Protein AF-A0A063BNA8-F1 (afdb_monomer_lite)

Foldseek 3Di:
DDQQPPADPDDDPSSVLSVLVVVVCVVPVPQFSAAPDDADDDDDPVLLVVLLVVLLLLLLVLVLLLVLLVLLCVAVCVPPVVSVVVSVVSNVVSNVSNVVSQVVSCVSPVDGSVVVSVVSSVVVCVVCPCQCRPYPVSVVVVVCC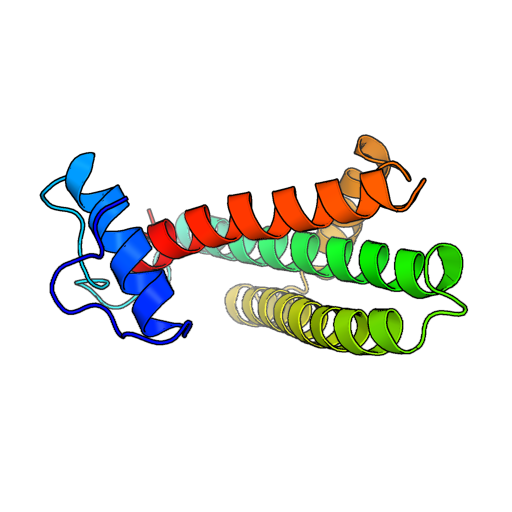VCVVVVSVVSSCRHPNHSD

pLDDT: mean 89.39, std 9.37, range [55.0, 98.44]

Structure (mmCIF, N/CA/C/O backbone):
data_AF-A0A063BNA8-F1
#
_entry.id   AF-A0A063BNA8-F1
#
loop_
_atom_site.group_PDB
_atom_site.id
_atom_site.type_symbol
_atom_site.label_atom_id
_atom_site.label_alt_id
_atom_site.label_comp_id
_atom_site.label_asym_id
_atom_site.label_entity_id
_atom_site.label_seq_id
_atom_site.pdbx_PDB_ins_code
_atom_site.Cartn_x
_atom_site.Cartn_y
_atom_site.Cartn_z
_atom_site.occupancy
_atom_site.B_iso_or_equiv
_atom_site.auth_seq_id
_atom_site.auth_comp_id
_atom_site.auth_asym_id
_atom_site.auth_atom_id
_atom_site.pdbx_PDB_model_num
ATOM 1 N N . MET A 1 1 ? 5.866 28.438 -9.975 1.00 55.00 1 MET A N 1
ATOM 2 C CA . MET A 1 1 ? 5.386 28.446 -8.576 1.00 55.00 1 MET A CA 1
ATOM 3 C C . MET A 1 1 ? 6.389 29.210 -7.730 1.00 55.00 1 MET A C 1
ATOM 5 O O . MET A 1 1 ? 7.574 28.920 -7.823 1.00 55.00 1 MET A O 1
ATOM 9 N N . THR A 1 2 ? 5.946 30.204 -6.966 1.00 64.44 2 THR A N 1
ATOM 10 C CA . THR A 1 2 ? 6.764 30.876 -5.946 1.00 64.44 2 THR A CA 1
ATOM 11 C C . THR A 1 2 ? 6.954 29.941 -4.750 1.00 64.44 2 THR A C 1
ATOM 13 O O . THR A 1 2 ? 6.018 29.248 -4.358 1.00 64.44 2 THR A O 1
ATOM 16 N N . ARG A 1 3 ? 8.175 29.874 -4.206 1.00 63.81 3 ARG A N 1
ATOM 17 C CA . ARG A 1 3 ? 8.523 29.019 -3.057 1.00 63.81 3 ARG A CA 1
ATOM 18 C C . ARG A 1 3 ? 7.678 29.410 -1.830 1.00 63.81 3 ARG A C 1
ATOM 20 O O . ARG A 1 3 ? 7.597 30.610 -1.559 1.00 63.81 3 ARG A O 1
ATOM 27 N N . PRO A 1 4 ? 7.097 28.452 -1.079 1.00 68.94 4 PRO A N 1
ATOM 28 C CA . PRO A 1 4 ? 6.365 28.769 0.144 1.00 68.94 4 PRO A CA 1
ATOM 29 C C . PRO A 1 4 ? 7.263 29.490 1.155 1.00 68.94 4 PRO A C 1
ATOM 31 O O . PRO A 1 4 ? 8.449 29.169 1.291 1.00 68.94 4 PRO A O 1
ATOM 34 N N . ILE A 1 5 ? 6.703 30.468 1.867 1.00 67.06 5 ILE A N 1
ATOM 35 C CA . ILE A 1 5 ? 7.419 31.232 2.896 1.00 67.06 5 ILE A CA 1
ATOM 36 C C . ILE A 1 5 ? 7.901 30.256 3.985 1.00 67.06 5 ILE A C 1
ATOM 38 O O . ILE A 1 5 ? 7.095 29.543 4.572 1.00 67.06 5 ILE A O 1
ATOM 42 N N . GLY A 1 6 ? 9.216 30.207 4.232 1.00 65.38 6 GLY A N 1
ATOM 43 C CA . GLY A 1 6 ? 9.834 29.340 5.250 1.00 65.38 6 GLY A CA 1
ATOM 44 C C . GLY A 1 6 ? 10.233 27.927 4.795 1.00 65.38 6 GLY A C 1
ATOM 45 O O . GLY A 1 6 ? 10.919 27.236 5.543 1.00 65.38 6 GLY A O 1
ATOM 46 N N . ALA A 1 7 ? 9.887 27.496 3.575 1.00 62.03 7 ALA A N 1
ATOM 47 C CA . ALA A 1 7 ? 10.248 26.160 3.083 1.00 62.03 7 ALA A CA 1
ATOM 48 C C . ALA A 1 7 ? 11.775 26.022 2.893 1.00 62.03 7 ALA A C 1
ATOM 50 O O . ALA A 1 7 ? 12.381 27.000 2.465 1.00 62.03 7 ALA A O 1
ATOM 51 N N . PRO A 1 8 ? 12.426 24.866 3.128 1.00 67.06 8 PRO A N 1
ATOM 52 C CA . PRO A 1 8 ? 13.867 24.655 2.901 1.00 67.06 8 PRO A CA 1
ATOM 53 C C . PRO A 1 8 ? 14.341 24.944 1.461 1.00 67.06 8 PRO A C 1
ATOM 55 O O . PRO A 1 8 ? 13.545 24.969 0.528 1.00 67.06 8 PRO A O 1
ATOM 58 N N . GLN A 1 9 ? 15.646 25.195 1.261 1.00 70.25 9 GLN A N 1
ATOM 59 C CA . GLN A 1 9 ? 16.239 25.392 -0.084 1.00 70.25 9 GLN A CA 1
ATOM 60 C C . GLN A 1 9 ? 16.527 24.074 -0.820 1.00 70.25 9 GLN A C 1
ATOM 62 O O . GLN A 1 9 ? 16.700 24.084 -2.034 1.00 70.25 9 GLN A O 1
ATOM 67 N N . LYS A 1 10 ? 16.624 22.960 -0.089 1.00 83.12 10 LYS A N 1
ATOM 68 C CA . LYS A 1 10 ? 16.936 21.630 -0.624 1.00 83.12 10 LYS A CA 1
ATOM 69 C C . LYS A 1 10 ? 15.685 20.758 -0.598 1.00 83.12 10 LYS A C 1
ATOM 71 O O . LYS A 1 10 ? 14.885 20.886 0.327 1.00 83.12 10 LYS A O 1
ATOM 76 N N . TRP A 1 11 ? 15.560 19.861 -1.575 1.00 77.81 11 TRP A N 1
ATOM 77 C CA . TRP A 1 11 ? 14.483 18.874 -1.599 1.00 77.81 11 TRP A CA 1
ATOM 78 C C . TRP A 1 11 ? 14.622 17.922 -0.406 1.00 77.81 11 TRP A C 1
ATOM 80 O O . TRP A 1 11 ? 15.633 17.233 -0.268 1.00 77.81 11 TRP A O 1
ATOM 90 N N . ASN A 1 12 ? 13.637 17.943 0.488 1.00 82.12 12 ASN A N 1
ATOM 91 C CA . ASN A 1 12 ? 13.534 17.079 1.659 1.00 82.12 12 ASN A CA 1
ATOM 92 C C . ASN A 1 12 ? 12.059 16.976 2.100 1.00 82.12 12 ASN A C 1
ATOM 94 O O . ASN A 1 12 ? 11.210 17.726 1.616 1.00 82.12 12 ASN A O 1
ATOM 98 N N . ALA A 1 13 ? 11.762 16.097 3.060 1.00 80.31 13 ALA A N 1
ATOM 99 C CA . ALA A 1 13 ? 10.394 15.880 3.544 1.00 80.31 13 ALA A CA 1
ATOM 100 C C . ALA A 1 13 ? 9.712 17.161 4.074 1.00 80.31 13 ALA A C 1
ATOM 102 O O . ALA A 1 13 ? 8.516 17.356 3.886 1.00 80.31 13 ALA A O 1
ATOM 103 N N . GLN A 1 14 ? 10.471 18.072 4.695 1.00 83.56 14 GLN A N 1
ATOM 104 C CA . GLN A 1 14 ? 9.941 19.353 5.187 1.00 83.56 14 GLN A CA 1
ATOM 105 C C . GLN A 1 14 ? 9.529 20.286 4.040 1.00 83.56 14 GLN A C 1
ATOM 107 O O . GLN A 1 14 ? 8.547 21.021 4.147 1.00 83.56 14 GLN A O 1
ATOM 112 N N . PHE A 1 15 ? 10.286 20.279 2.942 1.00 84.19 15 PHE A N 1
ATOM 113 C CA . PHE A 1 15 ? 9.965 21.035 1.739 1.00 84.19 15 PHE A CA 1
ATOM 114 C C . PHE A 1 15 ? 8.700 20.494 1.067 1.00 84.19 15 PHE A C 1
ATOM 116 O O . PHE A 1 15 ? 7.819 21.283 0.727 1.00 84.19 15 PHE A O 1
ATOM 123 N N . GLU A 1 16 ? 8.573 19.171 0.948 1.00 84.19 16 GLU A N 1
ATOM 124 C CA . GLU A 1 16 ? 7.365 18.513 0.434 1.00 84.19 16 GLU A CA 1
ATOM 125 C C . GLU A 1 16 ? 6.132 18.836 1.290 1.00 84.19 16 GLU A C 1
ATOM 127 O O . GLU A 1 16 ? 5.100 19.241 0.754 1.00 84.19 16 GLU A O 1
ATOM 132 N N . GLU A 1 17 ? 6.252 18.760 2.620 1.00 84.81 17 GLU A N 1
ATOM 133 C CA . GLU A 1 17 ? 5.171 19.135 3.537 1.00 84.81 17 GLU A CA 1
ATOM 134 C C . GLU A 1 17 ? 4.775 20.610 3.385 1.00 84.81 17 GLU A C 1
ATOM 136 O O . GLU A 1 17 ? 3.589 20.940 3.328 1.00 84.81 17 GLU A O 1
ATOM 141 N N . SER A 1 18 ? 5.760 21.505 3.270 1.00 86.50 18 SER A N 1
ATOM 142 C CA . SER A 1 18 ? 5.516 22.941 3.089 1.00 86.50 18 SER A CA 1
ATOM 143 C C . SER A 1 18 ? 4.783 23.234 1.778 1.00 86.50 18 SER A C 1
ATOM 145 O O . SER A 1 18 ? 3.869 24.059 1.756 1.00 86.50 18 SER A O 1
ATOM 147 N N . LEU A 1 19 ? 5.158 22.555 0.687 1.00 87.19 19 LEU A N 1
ATOM 148 C CA . LEU A 1 19 ? 4.468 22.656 -0.600 1.00 87.19 19 LEU A CA 1
ATOM 149 C C . LEU A 1 19 ? 3.031 22.141 -0.509 1.00 87.19 19 LEU A C 1
ATOM 151 O O . LEU A 1 19 ? 2.112 22.806 -0.987 1.00 87.19 19 LEU A O 1
ATOM 155 N N . PHE A 1 20 ? 2.829 20.986 0.127 1.00 86.81 20 PHE A N 1
ATOM 156 C CA . PHE A 1 20 ? 1.498 20.424 0.325 1.00 86.81 20 PHE A CA 1
ATOM 157 C C . PHE A 1 20 ? 0.598 21.380 1.118 1.00 86.81 20 PHE A C 1
ATOM 159 O O . PHE A 1 20 ? -0.517 21.672 0.686 1.00 86.81 20 PHE A O 1
ATOM 166 N N . LEU A 1 21 ? 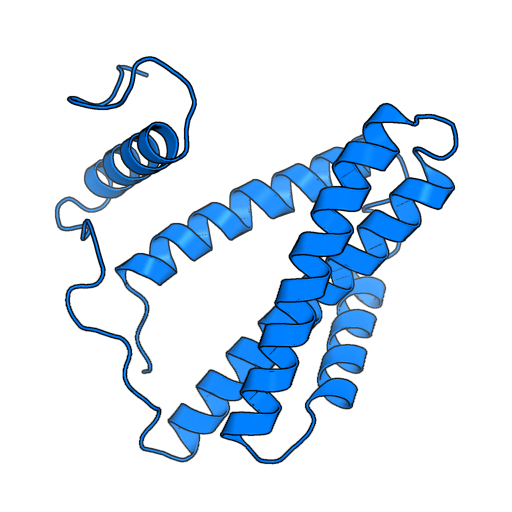1.079 21.905 2.251 1.00 87.69 21 LEU A N 1
ATOM 167 C CA . LEU A 1 21 ? 0.310 22.818 3.100 1.00 87.69 21 LEU A CA 1
ATOM 168 C C . LEU A 1 21 ? -0.031 24.130 2.389 1.00 87.69 21 LEU A C 1
ATOM 170 O O . LEU A 1 21 ? -1.146 24.624 2.549 1.00 87.69 21 LEU A O 1
ATOM 174 N N . ASP A 1 22 ? 0.890 24.682 1.598 1.00 89.56 22 ASP A N 1
ATOM 175 C CA . ASP A 1 22 ? 0.633 25.878 0.789 1.00 89.56 22 ASP A CA 1
ATOM 176 C C . ASP A 1 22 ? -0.491 25.629 -0.228 1.00 89.56 22 ASP A C 1
ATOM 178 O O . ASP A 1 22 ? -1.466 26.379 -0.276 1.00 89.56 22 ASP A O 1
ATOM 182 N N . VAL A 1 23 ? -0.422 24.527 -0.981 1.00 89.00 23 VAL A N 1
ATOM 183 C CA . VAL A 1 23 ? -1.481 24.146 -1.930 1.00 89.00 23 VAL A CA 1
ATOM 184 C C . VAL A 1 23 ? -2.811 23.915 -1.206 1.00 89.00 23 VAL A C 1
ATOM 186 O O . VAL A 1 23 ? -3.831 24.472 -1.611 1.00 89.00 23 VAL A O 1
ATOM 189 N N . ALA A 1 24 ? -2.814 23.152 -0.111 1.00 88.00 24 ALA A N 1
ATOM 190 C CA . ALA A 1 24 ? -4.021 22.857 0.655 1.00 88.00 24 ALA A CA 1
ATOM 191 C C . ALA A 1 24 ? -4.684 24.135 1.193 1.00 88.00 24 ALA A C 1
ATOM 193 O O . ALA A 1 24 ? -5.895 24.303 1.045 1.00 88.00 24 ALA A O 1
ATOM 194 N N . ARG A 1 25 ? -3.900 25.073 1.743 1.00 90.06 25 ARG A N 1
ATOM 195 C CA . ARG A 1 25 ? -4.403 26.330 2.324 1.00 90.06 25 ARG A CA 1
ATOM 196 C C . ARG A 1 25 ? -4.946 27.314 1.288 1.00 90.06 25 ARG A C 1
ATOM 198 O O . ARG A 1 25 ? -5.825 28.103 1.621 1.00 90.06 25 ARG A O 1
ATOM 205 N N . ARG A 1 26 ? -4.512 27.236 0.025 1.00 91.94 26 ARG A N 1
ATOM 206 C CA . ARG A 1 26 ? -5.128 28.009 -1.073 1.00 91.94 26 ARG A CA 1
ATOM 207 C C . ARG A 1 26 ? -6.566 27.579 -1.361 1.00 91.94 26 ARG A C 1
ATOM 209 O O . ARG A 1 26 ? -7.379 28.415 -1.738 1.00 91.94 26 ARG A O 1
ATOM 216 N N . HIS A 1 27 ? -6.875 26.294 -1.191 1.00 89.50 27 HIS A N 1
ATOM 217 C CA . HIS A 1 27 ? -8.218 25.751 -1.417 1.00 89.50 27 HIS A CA 1
ATOM 218 C C . HIS A 1 27 ? -9.060 25.692 -0.138 1.00 89.50 27 HIS A C 1
ATOM 220 O O . HIS A 1 27 ? -10.284 25.783 -0.199 1.00 89.50 27 HIS A O 1
ATOM 226 N N . ARG A 1 28 ? -8.410 25.553 1.019 1.00 88.31 28 ARG A N 1
ATOM 227 C CA . ARG A 1 28 ? -9.035 25.491 2.336 1.00 88.31 28 ARG A CA 1
ATOM 228 C C . ARG A 1 28 ? -8.177 26.256 3.358 1.00 88.31 28 ARG A C 1
ATOM 230 O O . ARG A 1 28 ? -7.277 25.661 3.951 1.00 88.31 28 ARG A O 1
ATOM 237 N N . PRO A 1 29 ? -8.433 27.557 3.586 1.00 90.94 29 PRO A N 1
ATOM 238 C CA . PRO A 1 29 ? -7.577 28.400 4.429 1.00 90.94 29 PRO A CA 1
ATOM 239 C C . PRO A 1 29 ? -7.386 27.904 5.871 1.00 90.94 29 PRO A C 1
ATOM 241 O O . PRO A 1 29 ? -6.337 28.144 6.463 1.00 90.94 29 PRO A O 1
ATOM 244 N N . ASP A 1 30 ? -8.362 27.178 6.424 1.00 88.75 30 ASP A N 1
ATOM 245 C CA . ASP A 1 30 ? -8.338 26.592 7.771 1.00 88.75 30 ASP A CA 1
ATOM 246 C C . ASP A 1 30 ? -7.667 25.206 7.833 1.00 88.75 30 ASP A C 1
ATOM 248 O O . ASP A 1 30 ? -7.788 24.507 8.841 1.00 88.75 30 ASP A O 1
ATOM 252 N N . PHE A 1 31 ? -6.985 24.766 6.768 1.00 88.56 31 PHE A N 1
ATOM 253 C CA . PHE A 1 31 ? -6.406 23.427 6.722 1.00 88.56 31 PHE A CA 1
ATOM 254 C C . PHE A 1 31 ? -5.352 23.223 7.834 1.00 88.56 31 PHE A C 1
ATOM 256 O O . PHE A 1 31 ? -4.380 23.991 7.919 1.00 88.56 31 PHE A O 1
ATOM 263 N N . PRO A 1 32 ? -5.522 22.194 8.691 1.00 86.12 32 PRO A N 1
ATOM 264 C CA . PRO A 1 32 ? -4.700 22.029 9.879 1.00 86.12 32 PRO A CA 1
ATOM 265 C C . PRO A 1 32 ? -3.271 21.625 9.522 1.00 86.12 32 PRO A C 1
ATOM 267 O O . PRO A 1 32 ? -3.030 20.813 8.633 1.00 86.12 32 PRO A O 1
ATOM 270 N N . GLU A 1 33 ? -2.307 22.160 10.266 1.00 83.38 33 GLU A N 1
ATOM 271 C CA . GLU A 1 33 ? -0.896 21.793 10.114 1.00 83.38 33 GLU A CA 1
ATOM 272 C C . GLU A 1 33 ? -0.602 20.388 10.641 1.00 83.38 33 GLU A C 1
ATOM 274 O O . GLU A 1 33 ? 0.237 19.676 10.104 1.00 83.38 33 GLU A O 1
ATOM 279 N N . LYS A 1 34 ? -1.329 19.967 11.674 1.00 81.69 34 LYS A N 1
ATOM 280 C CA . LYS A 1 34 ? -1.230 18.655 12.312 1.00 81.69 34 LYS A CA 1
ATOM 281 C C . LYS A 1 34 ? -2.593 18.247 12.854 1.00 81.69 34 LYS A C 1
ATOM 283 O O . LYS A 1 34 ? -3.448 19.106 13.072 1.00 81.69 34 LYS A O 1
ATOM 288 N N . LEU A 1 35 ? -2.774 16.954 13.117 1.00 78.81 35 LEU A N 1
ATOM 289 C CA . LEU A 1 35 ? -3.915 16.465 13.891 1.00 78.81 35 LEU A CA 1
ATOM 290 C C . LEU A 1 35 ? -4.000 17.228 15.221 1.00 78.81 35 LEU A C 1
ATOM 292 O O . LEU A 1 35 ? -3.034 17.293 15.981 1.00 78.81 35 LEU A O 1
ATOM 296 N N . THR A 1 36 ? -5.157 17.832 15.480 1.00 73.62 36 THR A N 1
ATOM 297 C CA . THR A 1 36 ? -5.414 18.606 16.704 1.00 73.62 36 THR A CA 1
ATOM 298 C C . THR A 1 36 ? -5.787 17.723 17.890 1.00 73.62 36 THR A C 1
ATOM 300 O O . THR A 1 36 ? -5.625 18.138 19.034 1.00 73.62 36 THR A O 1
ATOM 303 N N . VAL A 1 37 ? -6.260 16.504 17.626 1.00 78.31 37 VAL A N 1
ATOM 304 C CA . VAL A 1 37 ? -6.629 15.500 18.626 1.00 78.31 37 VAL A CA 1
ATOM 305 C C . VAL A 1 37 ? -5.934 14.198 18.252 1.00 78.31 37 VAL A C 1
ATOM 307 O O . VAL A 1 37 ? -5.935 13.817 17.081 1.00 78.31 37 VAL A O 1
ATOM 310 N N . ALA A 1 38 ? -5.322 13.534 19.234 1.00 78.38 38 ALA A N 1
ATOM 311 C CA . ALA A 1 38 ? -4.697 12.236 19.016 1.00 78.38 38 ALA A CA 1
ATOM 312 C C . ALA A 1 38 ? -5.741 11.205 18.538 1.00 78.38 38 ALA A C 1
ATOM 314 O O . ALA A 1 38 ? -6.893 11.262 18.986 1.00 78.38 38 ALA A O 1
ATOM 315 N N . PRO A 1 39 ? -5.365 10.259 17.656 1.00 80.75 39 PRO A N 1
ATOM 316 C CA . PRO A 1 39 ? -6.220 9.123 17.340 1.00 80.75 39 PRO A CA 1
ATOM 317 C C . PRO A 1 39 ? -6.656 8.404 18.623 1.00 80.75 39 PRO A C 1
ATOM 319 O O . PRO A 1 39 ? -5.872 8.256 19.560 1.00 80.75 39 PRO A O 1
ATOM 322 N N . ARG A 1 40 ? -7.920 7.984 18.667 1.00 88.31 40 ARG A N 1
ATOM 323 C CA . ARG A 1 40 ? -8.495 7.188 19.760 1.00 88.31 40 ARG A CA 1
ATOM 324 C C . ARG A 1 40 ? -8.741 5.763 19.284 1.00 88.31 40 ARG A C 1
ATOM 326 O O . ARG A 1 40 ? -8.848 5.542 18.084 1.00 88.31 40 ARG A O 1
ATOM 333 N N . GLU A 1 41 ? -8.937 4.846 20.219 1.00 89.62 41 GLU A N 1
ATOM 334 C CA . GLU A 1 41 ? -9.433 3.506 19.899 1.00 89.62 41 GLU A CA 1
ATOM 335 C C . GLU A 1 41 ? -10.924 3.534 19.477 1.00 89.62 41 GLU A C 1
ATOM 337 O O . GLU A 1 41 ? -11.671 4.451 19.882 1.00 89.62 41 GLU A O 1
ATOM 342 N N . PRO A 1 42 ? -11.374 2.566 18.650 1.00 92.62 42 PRO A N 1
ATOM 343 C CA . PRO A 1 42 ? -12.787 2.377 18.331 1.00 92.62 42 PRO A CA 1
ATOM 344 C C . PRO A 1 42 ? -13.581 1.993 19.590 1.00 92.62 42 PRO A C 1
ATOM 346 O O . PRO A 1 42 ? -13.084 1.302 20.478 1.00 92.62 42 PRO A O 1
ATOM 349 N N . ARG A 1 43 ? -14.822 2.474 19.692 1.00 94.06 43 ARG A N 1
ATOM 350 C CA . ARG A 1 43 ? -15.690 2.336 20.876 1.00 94.06 43 ARG A CA 1
ATOM 351 C C . ARG A 1 43 ? -16.926 1.480 20.631 1.00 94.06 43 ARG A C 1
ATOM 353 O O . ARG A 1 43 ? -17.528 1.007 21.591 1.00 94.06 43 ARG A O 1
ATOM 360 N N . SER A 1 44 ? -17.323 1.311 19.375 1.00 94.62 44 SER A N 1
ATOM 361 C CA . SER A 1 44 ? -18.449 0.470 18.975 1.00 94.62 44 SER A CA 1
ATOM 362 C C . SER A 1 44 ? -17.974 -0.660 18.063 1.00 94.62 44 SER A C 1
ATOM 364 O O . SER A 1 44 ? -16.887 -0.600 17.489 1.00 94.62 44 SER A O 1
ATOM 366 N N . ALA A 1 45 ? -18.809 -1.689 17.908 1.00 95.12 45 ALA A N 1
ATOM 367 C CA . ALA A 1 45 ? -18.548 -2.764 16.955 1.00 95.12 45 ALA A CA 1
ATOM 368 C C . ALA A 1 45 ? -18.488 -2.249 15.504 1.00 95.12 45 ALA A C 1
ATOM 370 O O . ALA A 1 45 ? -17.702 -2.753 14.710 1.00 95.12 45 ALA A O 1
ATOM 371 N N . GLU A 1 46 ? -19.280 -1.226 15.174 1.00 95.12 46 GLU A N 1
ATOM 372 C CA . GLU A 1 46 ? -19.274 -0.579 13.859 1.00 95.12 46 GLU A CA 1
ATOM 373 C C . GLU A 1 46 ? -17.960 0.170 13.606 1.00 95.12 46 GLU A C 1
ATOM 375 O O . GLU A 1 46 ? -17.326 -0.034 12.574 1.00 95.12 46 GLU A O 1
ATOM 380 N N . GLU A 1 47 ? -17.498 0.964 14.576 1.00 95.25 47 GLU A N 1
ATOM 381 C CA . GLU A 1 47 ? -16.213 1.660 14.478 1.00 95.25 47 GLU A CA 1
ATOM 382 C C . GLU A 1 47 ? -15.050 0.667 14.381 1.00 95.25 47 GLU A C 1
ATOM 384 O O . GLU A 1 47 ? -14.128 0.863 13.591 1.00 95.25 47 GLU A O 1
ATOM 389 N N . LEU A 1 48 ? -15.095 -0.417 15.162 1.00 95.75 48 LEU A N 1
ATOM 390 C CA . LEU A 1 48 ? -14.088 -1.474 15.108 1.00 95.75 48 LEU A CA 1
ATOM 391 C C . LEU A 1 48 ? -14.061 -2.131 13.725 1.00 95.75 48 LEU A C 1
ATOM 393 O O . LEU A 1 48 ? -12.984 -2.300 13.158 1.00 95.75 48 LEU A O 1
ATOM 397 N N . ALA A 1 49 ? -15.230 -2.455 13.168 1.00 94.88 49 ALA A N 1
ATOM 398 C CA . ALA A 1 49 ? -15.345 -3.029 11.833 1.00 94.88 49 ALA A CA 1
ATOM 399 C C . ALA A 1 49 ? -14.821 -2.071 10.752 1.00 94.88 49 ALA A C 1
ATOM 401 O O . ALA A 1 49 ? -14.101 -2.507 9.858 1.00 94.88 49 ALA A O 1
ATOM 402 N N . ALA A 1 50 ? -15.113 -0.772 10.855 1.00 93.75 50 ALA A N 1
ATOM 403 C CA . ALA A 1 50 ? -14.621 0.234 9.916 1.00 93.75 50 ALA A CA 1
ATOM 404 C C . ALA A 1 50 ? -13.093 0.403 9.982 1.00 93.75 50 ALA A C 1
ATOM 406 O O . ALA A 1 50 ? -12.431 0.508 8.949 1.00 93.75 50 ALA A O 1
ATOM 407 N N . VAL A 1 51 ? -12.514 0.400 11.188 1.00 93.88 51 VAL A N 1
ATOM 408 C CA . VAL A 1 51 ? -11.055 0.456 11.373 1.00 93.88 51 VAL A CA 1
ATOM 409 C C . VAL A 1 51 ? -10.394 -0.823 10.857 1.00 93.88 51 VAL A C 1
ATOM 411 O O . VAL A 1 51 ? -9.382 -0.744 10.161 1.00 93.88 51 VAL A O 1
ATOM 414 N N . ALA A 1 52 ? -10.969 -1.991 11.149 1.00 95.62 52 ALA A N 1
ATOM 415 C CA . ALA A 1 52 ? -10.473 -3.267 10.645 1.00 95.62 52 ALA A CA 1
ATOM 416 C C . ALA A 1 52 ? -10.504 -3.308 9.108 1.00 95.62 52 ALA A C 1
ATOM 418 O O . ALA A 1 52 ? -9.482 -3.583 8.490 1.00 95.62 52 ALA A O 1
ATOM 419 N N . ASP A 1 53 ? -11.625 -2.933 8.487 1.00 95.31 53 ASP A N 1
ATOM 420 C CA . ASP A 1 53 ? -11.771 -2.846 7.029 1.00 95.31 53 ASP A CA 1
ATOM 421 C C . ASP A 1 53 ? -10.754 -1.881 6.398 1.00 95.31 53 ASP A C 1
ATOM 423 O O . ASP A 1 53 ? -10.150 -2.198 5.370 1.00 95.31 53 ASP A O 1
ATOM 427 N N . TYR A 1 54 ? -10.497 -0.732 7.032 1.00 93.00 54 TYR A N 1
ATOM 428 C CA . TYR A 1 54 ? -9.457 0.197 6.590 1.00 93.00 54 TYR A CA 1
ATOM 429 C C . TYR A 1 54 ? -8.073 -0.468 6.552 1.00 93.00 54 TYR A C 1
ATOM 431 O O . TYR A 1 54 ? -7.390 -0.395 5.528 1.00 93.00 54 TYR A O 1
ATOM 439 N N . TYR A 1 55 ? -7.664 -1.135 7.636 1.00 95.31 55 TYR A N 1
ATOM 440 C CA . TYR A 1 55 ? -6.357 -1.795 7.702 1.00 95.31 55 TYR A CA 1
ATOM 441 C C . TYR A 1 55 ? -6.269 -3.023 6.790 1.00 95.31 55 TYR A C 1
ATOM 443 O O . TYR A 1 55 ? -5.223 -3.244 6.185 1.00 95.31 55 TYR A O 1
ATOM 451 N N . THR A 1 56 ? -7.358 -3.776 6.611 1.00 97.69 56 THR A N 1
ATOM 452 C CA . THR A 1 56 ? -7.432 -4.871 5.633 1.00 97.69 56 THR A CA 1
ATOM 453 C C . THR A 1 56 ? -7.231 -4.351 4.211 1.00 97.69 56 THR A C 1
ATOM 455 O O . THR A 1 56 ? -6.437 -4.910 3.454 1.00 97.69 56 THR A O 1
ATOM 458 N N . LYS A 1 57 ? -7.892 -3.244 3.847 1.00 94.50 57 LYS A N 1
ATOM 459 C CA . LYS A 1 57 ? -7.725 -2.607 2.533 1.00 94.50 57 LYS A CA 1
ATOM 460 C C . LYS A 1 57 ? -6.311 -2.078 2.336 1.00 94.50 57 LYS A C 1
ATOM 462 O O . LYS A 1 57 ? -5.745 -2.310 1.272 1.00 94.50 57 LYS A O 1
ATOM 467 N N . MET A 1 58 ? -5.736 -1.429 3.348 1.00 92.94 58 MET A N 1
ATOM 468 C CA . MET A 1 58 ? -4.340 -0.982 3.333 1.00 92.94 58 MET A CA 1
ATOM 469 C C . MET A 1 58 ? -3.394 -2.166 3.088 1.00 92.94 58 MET A C 1
ATOM 471 O O . MET A 1 58 ? -2.644 -2.151 2.118 1.00 92.94 58 MET A O 1
ATOM 475 N N . ALA A 1 59 ? -3.526 -3.243 3.869 1.00 96.94 59 ALA A N 1
ATOM 476 C CA . ALA A 1 59 ? -2.689 -4.429 3.718 1.00 96.94 59 ALA A CA 1
ATOM 477 C C . ALA A 1 59 ? -2.809 -5.074 2.329 1.00 96.94 59 ALA A C 1
ATOM 479 O O . ALA A 1 59 ? -1.805 -5.448 1.727 1.00 96.94 59 ALA A O 1
ATOM 480 N N . SER A 1 60 ? -4.031 -5.172 1.795 1.00 96.69 60 SER A N 1
ATOM 481 C CA . SER A 1 60 ? -4.267 -5.710 0.448 1.00 96.69 60 SER A CA 1
ATOM 482 C C . SER A 1 60 ? -3.662 -4.855 -0.657 1.00 96.69 60 SER A C 1
ATOM 484 O O . SER A 1 60 ? -3.135 -5.374 -1.636 1.00 96.69 60 SER A O 1
ATOM 486 N N . HIS A 1 61 ? -3.717 -3.542 -0.493 1.00 92.88 61 HIS A N 1
ATOM 487 C CA . HIS A 1 61 ? -3.169 -2.602 -1.444 1.00 92.88 61 HIS A CA 1
ATOM 488 C C . HIS A 1 61 ? -1.640 -2.696 -1.483 1.00 92.88 61 HIS A C 1
ATOM 490 O O . HIS A 1 61 ? -1.079 -2.905 -2.557 1.00 92.88 61 HIS A O 1
ATOM 496 N N . ASP A 1 62 ? -0.983 -2.638 -0.323 1.00 94.50 62 ASP A N 1
ATOM 497 C CA . ASP A 1 62 ? 0.480 -2.682 -0.236 1.00 94.50 62 ASP A CA 1
ATOM 498 C C . ASP A 1 62 ? 1.018 -4.041 -0.707 1.00 94.50 62 ASP A C 1
ATOM 500 O O . ASP A 1 62 ? 1.978 -4.111 -1.475 1.00 94.50 62 ASP A O 1
ATOM 504 N N . LEU A 1 63 ? 0.323 -5.137 -0.375 1.00 96.75 63 LEU A N 1
ATOM 505 C CA . LEU A 1 63 ? 0.668 -6.464 -0.887 1.00 96.75 63 LEU A CA 1
ATOM 506 C C . LEU A 1 63 ? 0.513 -6.566 -2.413 1.00 96.75 63 LEU A C 1
ATOM 508 O O . LEU A 1 63 ? 1.325 -7.215 -3.073 1.00 96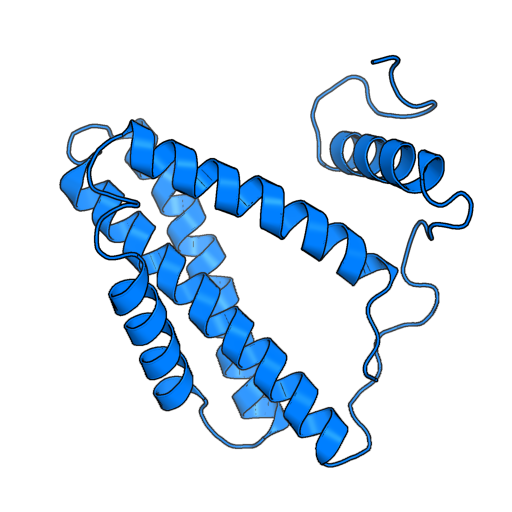.75 63 LEU A O 1
ATOM 512 N N . PHE A 1 64 ? -0.501 -5.925 -3.001 1.00 95.38 64 PHE A N 1
ATOM 513 C CA . PHE A 1 64 ? -0.642 -5.870 -4.456 1.00 95.38 64 PHE A CA 1
ATOM 514 C C . PHE A 1 64 ? 0.548 -5.148 -5.107 1.00 95.38 64 PHE A C 1
ATOM 516 O O . PHE A 1 64 ? 1.088 -5.636 -6.101 1.00 95.38 64 PHE A O 1
ATOM 523 N N . ILE A 1 65 ? 1.015 -4.042 -4.523 1.00 94.19 65 ILE A N 1
ATOM 524 C CA . ILE A 1 65 ? 2.188 -3.311 -5.024 1.00 94.19 65 ILE A CA 1
ATOM 525 C C . ILE A 1 65 ? 3.450 -4.155 -4.914 1.00 94.19 65 ILE A C 1
ATOM 527 O O . ILE A 1 65 ? 4.188 -4.241 -5.892 1.00 94.19 65 ILE A O 1
ATOM 531 N N . VAL A 1 66 ? 3.659 -4.856 -3.796 1.00 96.62 66 VAL A N 1
ATOM 532 C CA . VAL A 1 66 ? 4.769 -5.811 -3.645 1.00 96.62 66 VAL A CA 1
ATOM 533 C C . VAL A 1 66 ? 4.798 -6.804 -4.807 1.00 96.62 66 VAL A C 1
ATOM 535 O O . VAL A 1 66 ? 5.856 -7.040 -5.391 1.00 96.62 66 VAL A O 1
ATOM 538 N N . GLN A 1 67 ? 3.642 -7.351 -5.197 1.00 97.00 67 GLN A N 1
ATOM 539 C CA . GLN A 1 67 ? 3.555 -8.292 -6.317 1.00 97.00 67 GLN A CA 1
ATOM 540 C C . GLN A 1 67 ? 3.845 -7.626 -7.671 1.00 97.00 67 GLN A C 1
ATOM 542 O O . GLN A 1 67 ? 4.561 -8.202 -8.492 1.00 97.00 67 GLN A O 1
ATOM 547 N N . VAL A 1 68 ? 3.335 -6.413 -7.908 1.00 96.00 68 VAL A N 1
ATOM 548 C CA . VAL A 1 68 ? 3.615 -5.636 -9.130 1.00 96.00 68 VAL A CA 1
ATOM 549 C C . VAL A 1 68 ? 5.105 -5.299 -9.240 1.00 96.00 68 VAL A C 1
ATOM 551 O O . VAL A 1 68 ? 5.708 -5.514 -10.291 1.00 96.00 68 VAL A O 1
ATOM 554 N N . VAL A 1 69 ? 5.716 -4.824 -8.155 1.00 96.44 69 VAL A N 1
ATOM 555 C CA . VAL A 1 69 ? 7.134 -4.451 -8.084 1.00 96.44 69 VAL A CA 1
ATOM 556 C C . VAL A 1 69 ? 8.028 -5.674 -8.270 1.00 96.44 69 VAL A C 1
ATOM 558 O O . VAL A 1 69 ? 8.951 -5.632 -9.083 1.00 96.44 69 VAL A O 1
ATOM 561 N N . ALA A 1 70 ? 7.730 -6.788 -7.593 1.00 97.44 70 ALA A N 1
ATOM 562 C CA . ALA A 1 70 ? 8.462 -8.040 -7.774 1.00 97.44 70 ALA A CA 1
ATOM 563 C C . ALA A 1 70 ? 8.400 -8.525 -9.231 1.00 97.44 70 ALA A C 1
ATOM 565 O O . ALA A 1 70 ? 9.420 -8.900 -9.811 1.00 97.44 70 ALA A O 1
ATOM 566 N N . LYS A 1 71 ? 7.218 -8.452 -9.857 1.00 97.06 71 LYS A N 1
ATOM 567 C CA . LYS A 1 71 ? 7.049 -8.811 -11.269 1.00 97.06 71 LYS A CA 1
ATOM 568 C C . LYS A 1 71 ? 7.815 -7.866 -12.196 1.00 97.06 71 LYS A C 1
ATOM 570 O O . LYS A 1 71 ? 8.430 -8.337 -13.148 1.00 97.06 71 LYS A O 1
ATOM 575 N N . ALA A 1 72 ? 7.831 -6.561 -11.929 1.00 97.00 72 ALA A N 1
ATOM 576 C CA . ALA A 1 72 ? 8.595 -5.595 -12.720 1.00 97.00 72 ALA A CA 1
ATOM 577 C C . ALA A 1 72 ? 10.113 -5.824 -12.623 1.00 97.00 72 ALA A C 1
ATOM 579 O O . ALA A 1 72 ? 10.798 -5.749 -13.642 1.00 97.00 72 ALA A O 1
ATOM 580 N N . ILE A 1 73 ? 10.626 -6.157 -11.432 1.00 97.44 73 ILE A N 1
ATOM 581 C CA . ILE A 1 73 ? 12.030 -6.550 -11.225 1.00 97.44 73 ILE A CA 1
ATOM 582 C C . ILE A 1 73 ? 12.388 -7.755 -12.105 1.00 97.44 73 ILE A C 1
ATOM 584 O O . ILE A 1 73 ? 13.392 -7.716 -12.810 1.00 97.44 73 ILE A O 1
ATOM 588 N N . ASP A 1 74 ? 11.561 -8.804 -12.100 1.00 96.88 74 ASP A N 1
ATOM 589 C CA . ASP A 1 74 ? 11.835 -10.035 -12.855 1.00 96.88 74 ASP A CA 1
ATOM 590 C C . ASP A 1 74 ? 11.650 -9.873 -14.377 1.00 96.88 74 ASP A C 1
ATOM 592 O O . ASP A 1 74 ? 12.271 -10.586 -15.168 1.00 96.88 74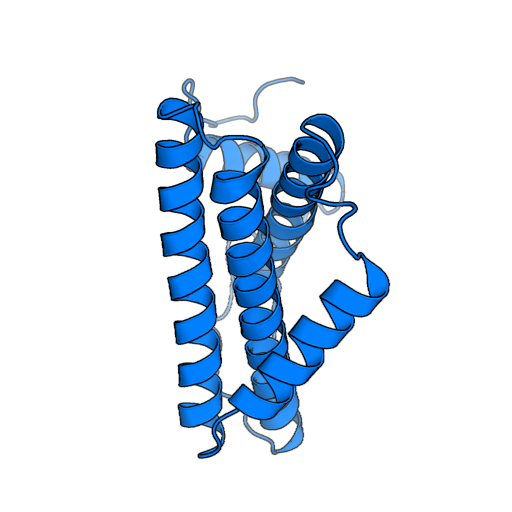 ASP A O 1
ATOM 596 N N . THR A 1 75 ? 10.813 -8.935 -14.820 1.00 96.12 75 THR A N 1
ATOM 597 C CA . THR A 1 75 ? 10.456 -8.791 -16.242 1.00 96.12 75 THR A CA 1
ATOM 598 C C . THR A 1 75 ? 11.105 -7.574 -16.892 1.00 96.12 75 THR A C 1
ATOM 600 O O . THR A 1 75 ? 11.976 -7.724 -17.744 1.00 96.12 75 THR A O 1
ATOM 603 N N . LEU A 1 76 ? 10.702 -6.369 -16.493 1.00 97.75 76 LEU A N 1
ATOM 604 C CA . LEU A 1 76 ? 11.093 -5.111 -17.130 1.00 97.75 76 LEU A CA 1
ATOM 605 C C . LEU A 1 76 ? 12.526 -4.684 -16.790 1.00 97.75 76 LEU A C 1
ATOM 607 O O . LEU A 1 76 ? 13.172 -4.038 -17.610 1.00 97.75 76 LEU A O 1
ATOM 611 N N . PHE A 1 77 ? 13.017 -5.039 -15.599 1.00 97.62 77 PHE A N 1
ATOM 612 C CA . PHE A 1 77 ? 14.293 -4.551 -15.059 1.00 97.62 77 PHE A CA 1
ATOM 613 C C . PHE A 1 77 ? 15.261 -5.679 -14.674 1.00 97.62 77 PHE A C 1
ATOM 615 O O . PHE A 1 77 ? 16.148 -5.484 -13.843 1.00 97.62 77 PHE A O 1
ATOM 622 N N . ARG A 1 78 ? 15.120 -6.863 -15.284 1.00 96.75 78 ARG A N 1
ATOM 623 C CA . ARG A 1 78 ? 15.942 -8.056 -14.993 1.00 96.75 78 ARG A CA 1
ATOM 624 C C . ARG A 1 78 ? 17.447 -7.815 -15.125 1.00 96.75 78 ARG A C 1
ATOM 626 O O . ARG A 1 78 ? 18.226 -8.381 -14.364 1.00 96.75 78 ARG A O 1
ATOM 633 N N . ASP A 1 79 ? 17.832 -6.959 -16.062 1.00 97.56 79 ASP A N 1
ATOM 634 C CA . ASP A 1 79 ? 19.232 -6.661 -16.364 1.00 97.56 79 ASP A CA 1
ATOM 635 C C . ASP A 1 79 ? 19.629 -5.231 -15.947 1.00 97.56 79 ASP A C 1
ATOM 637 O O . ASP A 1 79 ? 20.688 -4.739 -16.334 1.00 97.56 79 ASP A O 1
ATOM 641 N N . ASP A 1 80 ? 18.793 -4.556 -15.147 1.00 97.50 80 ASP A N 1
ATOM 642 C CA . ASP A 1 80 ? 19.046 -3.203 -14.643 1.00 97.50 80 ASP A CA 1
ATOM 643 C C . ASP A 1 80 ? 19.232 -3.207 -13.113 1.00 97.50 80 ASP A C 1
ATOM 645 O O . ASP A 1 80 ? 18.268 -3.039 -12.356 1.00 97.50 80 ASP A O 1
ATOM 649 N N . PRO A 1 81 ? 20.471 -3.375 -12.615 1.00 96.00 81 PRO A N 1
ATOM 650 C CA . PRO A 1 81 ? 20.732 -3.453 -11.180 1.00 96.00 81 PRO A CA 1
ATOM 651 C C . PRO A 1 81 ? 20.394 -2.156 -10.428 1.00 96.00 81 PRO A C 1
ATOM 653 O O . PRO A 1 81 ? 20.147 -2.192 -9.220 1.00 96.00 81 PRO A O 1
ATOM 656 N N . HIS A 1 82 ? 20.359 -1.005 -11.107 1.00 95.44 82 HIS A N 1
ATOM 657 C CA . HIS A 1 82 ? 19.993 0.258 -10.471 1.00 95.44 82 HIS A CA 1
ATOM 658 C C . HIS A 1 82 ? 18.494 0.307 -10.187 1.00 95.44 82 HIS A C 1
ATOM 660 O O . HIS A 1 82 ? 18.097 0.612 -9.059 1.00 95.44 82 HIS A O 1
ATOM 666 N N . PHE A 1 83 ? 17.665 -0.048 -11.171 1.00 93.69 83 PHE A N 1
ATOM 667 C CA . PHE A 1 83 ? 16.226 -0.160 -10.954 1.00 93.69 83 PHE A CA 1
ATOM 668 C C . PHE A 1 83 ? 15.890 -1.283 -9.977 1.00 93.69 83 PHE A C 1
ATOM 670 O O . PHE A 1 83 ? 15.055 -1.075 -9.102 1.00 93.69 83 PHE A O 1
ATOM 677 N N . GLN A 1 84 ? 16.584 -2.421 -10.028 1.00 97.06 84 GLN A N 1
ATOM 678 C CA . GLN A 1 84 ? 16.408 -3.482 -9.033 1.00 97.06 84 GLN A CA 1
ATOM 679 C C . GLN A 1 84 ? 16.645 -2.994 -7.607 1.00 97.06 84 GLN A C 1
ATOM 681 O O . GLN A 1 84 ? 15.851 -3.304 -6.721 1.00 97.06 84 GLN A O 1
ATOM 686 N N . LEU A 1 85 ? 17.702 -2.211 -7.370 1.00 95.38 85 LEU A N 1
ATOM 687 C CA . LEU A 1 85 ? 18.011 -1.687 -6.040 1.00 95.38 85 LEU A CA 1
ATOM 688 C C . LEU A 1 85 ? 16.930 -0.717 -5.546 1.00 95.38 85 LEU A C 1
ATOM 690 O O . LEU A 1 85 ? 16.482 -0.819 -4.403 1.00 95.38 85 LEU A O 1
ATOM 694 N N . VAL A 1 86 ? 16.499 0.213 -6.404 1.00 92.94 86 VAL A N 1
ATOM 695 C CA . VAL A 1 86 ? 15.442 1.181 -6.070 1.00 92.94 86 VAL A CA 1
ATOM 696 C C . VAL A 1 86 ? 14.125 0.460 -5.775 1.00 92.94 86 VAL A C 1
ATOM 698 O O . VAL A 1 86 ? 13.492 0.725 -4.756 1.00 92.94 86 VAL A O 1
ATOM 701 N N . LEU A 1 87 ? 13.745 -0.495 -6.621 1.00 95.56 87 LEU A N 1
ATOM 702 C CA . LEU A 1 87 ? 12.510 -1.258 -6.472 1.00 95.56 87 LEU A CA 1
ATOM 703 C C . LEU A 1 87 ? 12.550 -2.227 -5.286 1.00 95.56 87 LEU A C 1
ATOM 705 O O . LEU A 1 87 ? 11.536 -2.416 -4.626 1.00 95.56 87 LEU A O 1
ATOM 709 N N . SER A 1 88 ? 13.714 -2.781 -4.943 1.00 94.94 88 SER A N 1
ATOM 710 C CA . SER A 1 88 ? 13.871 -3.626 -3.749 1.00 94.94 88 SER A CA 1
ATOM 711 C C . SER A 1 88 ? 13.600 -2.857 -2.457 1.00 94.94 88 SER A C 1
ATOM 713 O O . SER A 1 88 ? 13.050 -3.416 -1.511 1.00 94.94 88 SER A O 1
ATOM 715 N N . ARG A 1 89 ? 13.944 -1.561 -2.412 1.00 94.31 89 ARG A N 1
ATOM 716 C CA . ARG A 1 89 ? 13.588 -0.698 -1.279 1.00 94.31 89 ARG A CA 1
ATOM 717 C C . ARG A 1 89 ? 12.071 -0.575 -1.144 1.00 94.31 89 ARG A C 1
ATOM 719 O O . ARG A 1 89 ? 11.564 -0.740 -0.042 1.00 94.31 89 ARG A O 1
ATOM 726 N N . GLN A 1 90 ? 11.375 -0.293 -2.243 1.00 92.75 90 GLN A N 1
ATOM 727 C CA . GLN A 1 90 ? 9.916 -0.182 -2.249 1.00 92.75 90 GLN A CA 1
ATOM 728 C C . GLN A 1 90 ? 9.251 -1.509 -1.870 1.00 92.75 90 GLN A C 1
ATOM 730 O O . GLN A 1 90 ? 8.380 -1.534 -1.012 1.00 92.75 90 GLN A O 1
ATOM 735 N N . LEU A 1 91 ? 9.732 -2.624 -2.427 1.00 95.19 91 LEU A N 1
ATOM 736 C CA . LEU A 1 91 ? 9.260 -3.967 -2.092 1.00 95.19 91 LEU A CA 1
ATOM 737 C C . LEU A 1 91 ? 9.337 -4.235 -0.581 1.00 95.19 91 LEU A C 1
ATOM 739 O O . LEU A 1 91 ? 8.399 -4.782 -0.005 1.00 95.19 91 LEU A O 1
ATOM 743 N N . GLY A 1 92 ? 10.436 -3.835 0.064 1.00 95.50 92 GLY A N 1
ATOM 744 C CA . GLY A 1 92 ? 10.589 -3.949 1.514 1.00 95.50 92 GLY A CA 1
ATOM 745 C C . GLY A 1 92 ? 9.659 -3.025 2.309 1.00 95.50 92 GLY A C 1
ATOM 746 O O . GLY A 1 92 ? 9.085 -3.466 3.302 1.00 95.50 92 GLY A O 1
ATOM 747 N N . ASP A 1 93 ? 9.501 -1.772 1.878 1.00 94.19 93 ASP A N 1
ATOM 748 C CA . ASP A 1 93 ? 8.669 -0.763 2.553 1.00 94.19 93 ASP A CA 1
ATOM 749 C C . ASP A 1 93 ? 7.175 -1.125 2.491 1.00 94.19 93 ASP A C 1
ATOM 751 O O . ASP A 1 93 ? 6.523 -1.271 3.526 1.00 94.19 93 ASP A O 1
ATOM 755 N N . ASP A 1 94 ? 6.657 -1.402 1.292 1.00 94.44 94 ASP A N 1
ATOM 756 C CA . ASP A 1 94 ? 5.263 -1.811 1.089 1.00 94.44 94 ASP A CA 1
ATOM 757 C C . ASP A 1 94 ? 4.993 -3.191 1.715 1.00 94.44 94 ASP A C 1
ATOM 759 O O . ASP A 1 94 ? 3.936 -3.430 2.301 1.00 94.44 94 ASP A O 1
ATOM 763 N N . GLY A 1 95 ? 5.979 -4.095 1.693 1.00 97.06 95 GLY A N 1
ATOM 764 C CA . GLY A 1 95 ? 5.894 -5.372 2.400 1.00 97.06 95 GLY A CA 1
ATOM 765 C C . GLY A 1 95 ? 5.729 -5.199 3.912 1.00 97.06 95 GLY A C 1
ATOM 766 O O . GLY A 1 95 ? 4.892 -5.867 4.524 1.00 97.06 95 GLY A O 1
ATOM 767 N N . ALA A 1 96 ? 6.475 -4.274 4.519 1.00 97.50 96 ALA A N 1
ATOM 768 C CA . ALA A 1 96 ? 6.335 -3.955 5.936 1.00 97.50 96 ALA A CA 1
ATOM 769 C C . ALA A 1 96 ? 4.964 -3.332 6.247 1.00 97.50 96 ALA A C 1
ATOM 771 O O . ALA A 1 96 ? 4.326 -3.724 7.225 1.00 97.50 96 ALA A O 1
ATOM 772 N N . HIS A 1 97 ? 4.468 -2.418 5.406 1.00 95.06 97 HIS A N 1
ATOM 773 C CA . HIS A 1 97 ? 3.131 -1.839 5.572 1.00 95.06 97 HIS A CA 1
ATOM 774 C C . HIS A 1 97 ? 2.021 -2.895 5.487 1.00 95.06 97 HIS A C 1
ATOM 776 O O . HIS A 1 97 ? 1.122 -2.906 6.336 1.00 95.06 97 HIS A O 1
ATOM 782 N N . ALA A 1 98 ? 2.127 -3.839 4.546 1.00 96.88 98 ALA A N 1
ATOM 783 C CA . ALA A 1 98 ? 1.180 -4.942 4.420 1.00 96.88 98 ALA A CA 1
ATOM 784 C C . ALA A 1 98 ? 1.120 -5.807 5.690 1.00 96.88 98 ALA A C 1
ATOM 786 O O . ALA A 1 98 ? 0.033 -6.141 6.173 1.00 96.88 98 ALA A O 1
ATOM 787 N N . VAL A 1 99 ? 2.286 -6.125 6.265 1.00 97.75 99 VAL A N 1
ATOM 788 C CA . VAL A 1 99 ? 2.393 -6.878 7.524 1.00 97.75 99 VAL A CA 1
ATOM 789 C C . VAL A 1 99 ? 1.776 -6.098 8.683 1.00 97.75 99 VAL A C 1
ATOM 791 O O . VAL A 1 99 ? 0.912 -6.637 9.371 1.00 97.75 99 VAL A O 1
ATOM 794 N N . ILE A 1 100 ? 2.135 -4.823 8.852 1.00 97.00 100 ILE A N 1
ATOM 795 C CA . ILE A 1 100 ? 1.601 -3.966 9.924 1.00 97.00 100 ILE A CA 1
ATOM 796 C C . ILE A 1 100 ? 0.072 -3.882 9.847 1.00 97.00 100 ILE A C 1
ATOM 798 O O . ILE A 1 100 ? -0.610 -3.983 10.867 1.00 97.00 100 ILE A O 1
ATOM 802 N N . GLY A 1 101 ? -0.483 -3.719 8.643 1.00 96.19 101 GLY A N 1
ATOM 803 C CA . GLY A 1 101 ? -1.929 -3.690 8.440 1.00 96.19 101 GLY A CA 1
ATOM 804 C C . GLY A 1 101 ? -2.606 -4.988 8.870 1.00 96.19 101 GLY A C 1
ATOM 805 O O . GLY A 1 101 ? -3.575 -4.954 9.628 1.00 96.19 101 GLY A O 1
ATOM 806 N N . ARG A 1 102 ? -2.069 -6.136 8.442 1.00 97.31 102 ARG A N 1
ATOM 807 C CA . ARG A 1 102 ? -2.580 -7.458 8.830 1.00 97.31 102 ARG A CA 1
ATOM 808 C C . ARG A 1 102 ? -2.520 -7.667 10.342 1.00 97.31 102 ARG A C 1
ATOM 810 O O . ARG A 1 102 ? -3.524 -8.052 10.941 1.00 97.31 102 ARG A O 1
ATOM 817 N N . GLU A 1 103 ? -1.363 -7.412 10.947 1.00 97.94 103 GLU A N 1
ATOM 818 C CA . GLU A 1 103 ? -1.142 -7.587 12.385 1.00 97.94 103 GLU A CA 1
ATOM 819 C C . GLU A 1 103 ? -2.085 -6.706 13.202 1.00 97.94 103 GLU A C 1
ATOM 821 O O . GLU A 1 103 ? -2.678 -7.180 14.170 1.00 97.94 103 GLU A O 1
ATOM 826 N N . ARG A 1 104 ? -2.317 -5.461 12.768 1.00 96.25 104 ARG A N 1
ATOM 827 C CA . ARG A 1 104 ? -3.242 -4.559 13.457 1.00 96.25 104 ARG A CA 1
ATOM 828 C C . ARG A 1 104 ? -4.685 -5.056 13.415 1.00 96.25 104 ARG A C 1
ATOM 830 O O . ARG A 1 104 ? -5.385 -4.944 14.416 1.00 96.25 104 ARG A O 1
ATOM 837 N N . VAL A 1 105 ? -5.153 -5.620 12.301 1.00 97.44 105 VAL A N 1
ATOM 838 C CA . VAL A 1 105 ? -6.506 -6.210 12.250 1.00 97.44 105 VAL A CA 1
ATOM 839 C C . VAL A 1 105 ? -6.602 -7.434 13.158 1.00 97.44 105 VAL A C 1
ATOM 841 O O . VAL A 1 105 ? -7.595 -7.575 13.875 1.00 97.44 105 VAL A O 1
ATOM 844 N N . ALA A 1 106 ? -5.573 -8.285 13.169 1.00 97.62 106 ALA A N 1
ATOM 845 C CA . ALA A 1 106 ? -5.524 -9.450 14.047 1.00 97.62 106 ALA A CA 1
ATOM 846 C C . ALA A 1 106 ? -5.545 -9.050 15.528 1.00 97.62 106 ALA A C 1
ATOM 848 O O . ALA A 1 106 ? -6.290 -9.639 16.307 1.00 97.62 106 ALA A O 1
ATOM 849 N N . GLU A 1 107 ? -4.808 -8.006 15.902 1.00 96.38 107 GLU A N 1
ATOM 850 C CA . GLU A 1 107 ? -4.829 -7.434 17.250 1.00 96.38 107 GLU A CA 1
ATOM 851 C C . GLU A 1 107 ? -6.216 -6.879 17.616 1.00 96.38 107 GLU A C 1
ATOM 853 O O . GLU A 1 107 ? -6.734 -7.156 18.695 1.00 96.38 107 GLU A O 1
ATOM 858 N N . LEU A 1 108 ? -6.839 -6.120 16.709 1.00 94.38 108 LEU A N 1
ATOM 859 C CA . LEU A 1 108 ? -8.121 -5.455 16.949 1.00 94.38 108 LEU A CA 1
ATOM 860 C C . LEU A 1 108 ? -9.308 -6.423 17.029 1.00 94.38 108 LEU A C 1
ATOM 862 O O . LEU A 1 108 ? -10.258 -6.177 17.771 1.00 94.38 108 LEU A O 1
ATOM 866 N N . THR A 1 109 ? -9.289 -7.493 16.236 1.00 95.50 109 THR A N 1
ATOM 867 C CA . THR A 1 109 ? -10.461 -8.362 16.025 1.00 95.50 109 THR A CA 1
ATOM 868 C C . THR A 1 109 ? -10.276 -9.786 16.548 1.00 95.50 109 THR A C 1
ATOM 870 O O . THR A 1 109 ? -11.250 -10.530 16.659 1.00 95.50 109 THR A O 1
ATOM 873 N N . GLY A 1 110 ? -9.038 -10.191 16.844 1.00 96.88 110 GLY A N 1
ATOM 874 C CA . GLY A 1 110 ? -8.678 -11.579 17.136 1.00 96.88 110 GLY A CA 1
ATOM 875 C C . GLY A 1 110 ? -8.737 -12.509 15.918 1.00 96.88 110 GLY A C 1
ATOM 876 O O . GLY A 1 110 ? -8.644 -13.723 16.091 1.00 96.88 110 GLY A O 1
ATOM 877 N N . GLN A 1 111 ? -8.926 -11.975 14.706 1.00 95.94 111 GLN A N 1
ATOM 878 C CA . GLN A 1 111 ? -9.052 -12.738 13.462 1.00 95.94 111 GLN A CA 1
ATOM 879 C C . GLN A 1 111 ? -7.963 -12.344 12.465 1.00 95.94 111 GLN A C 1
ATOM 881 O O . GLN A 1 111 ? -7.678 -11.165 12.275 1.00 95.94 111 GLN A O 1
ATOM 886 N N . ASP A 1 112 ? -7.382 -13.329 11.785 1.00 96.69 112 ASP A N 1
ATOM 887 C CA . ASP A 1 112 ? -6.416 -13.072 10.717 1.00 96.69 112 ASP A CA 1
ATOM 888 C C . ASP A 1 112 ? -7.145 -12.610 9.441 1.00 96.69 112 ASP A C 1
ATOM 890 O O . ASP A 1 112 ? -7.935 -13.382 8.886 1.00 96.69 112 ASP A O 1
ATOM 894 N N . PRO A 1 113 ? -6.903 -11.383 8.935 1.00 97.38 113 PRO A N 1
ATOM 895 C CA . PRO A 1 113 ? -7.573 -10.896 7.733 1.00 97.38 113 PRO A CA 1
ATOM 896 C C . PRO A 1 113 ? -7.002 -11.482 6.436 1.00 97.38 113 PRO A C 1
ATOM 898 O O . PRO A 1 113 ? -7.483 -11.109 5.366 1.00 97.38 113 PRO A O 1
ATOM 901 N N . LEU A 1 114 ? -5.977 -12.346 6.489 1.00 96.75 114 LEU A N 1
ATOM 902 C CA . LEU A 1 114 ? -5.279 -12.848 5.302 1.00 96.75 114 LEU A CA 1
ATOM 903 C C . LEU A 1 114 ? -6.213 -13.372 4.188 1.00 96.75 114 LEU A C 1
ATOM 905 O O . LEU A 1 114 ? -6.010 -12.967 3.046 1.00 96.75 114 LEU A O 1
ATOM 909 N N . PRO A 1 115 ? -7.278 -14.158 4.462 1.00 97.88 115 PRO A N 1
ATOM 910 C CA . PRO A 1 115 ? -8.187 -14.603 3.403 1.00 97.88 115 PRO A CA 1
ATOM 911 C C . PRO A 1 115 ? -8.858 -13.451 2.639 1.00 97.88 115 PRO A C 1
ATOM 913 O O . PRO A 1 115 ? -9.053 -13.529 1.426 1.00 97.88 115 PRO A O 1
ATOM 916 N N . GLU A 1 116 ? -9.205 -12.369 3.337 1.00 98.12 116 GLU A N 1
ATOM 917 C CA . GLU A 1 116 ? -9.813 -11.190 2.719 1.00 98.12 116 GLU A CA 1
ATOM 918 C C . GLU A 1 116 ? -8.770 -10.341 1.985 1.00 98.12 116 GLU A C 1
ATOM 920 O O . GLU A 1 116 ? -9.037 -9.850 0.887 1.00 98.12 116 GLU A O 1
ATOM 925 N N . VAL A 1 117 ? -7.564 -10.222 2.546 1.00 98.25 117 VAL A N 1
ATOM 926 C CA . VAL A 1 117 ? -6.415 -9.590 1.884 1.00 98.25 117 VAL A CA 1
ATOM 927 C C . VAL A 1 117 ? -6.134 -10.273 0.543 1.00 98.25 117 VAL A C 1
ATOM 929 O O . VAL A 1 117 ? -6.093 -9.595 -0.484 1.00 98.25 117 VAL A O 1
ATOM 932 N N . ASP A 1 118 ? -6.035 -11.603 0.524 1.00 97.88 118 ASP A N 1
ATOM 933 C CA . ASP A 1 118 ? -5.800 -12.389 -0.691 1.00 97.88 118 ASP A CA 1
ATOM 934 C C . ASP A 1 118 ? -6.918 -12.186 -1.719 1.00 97.88 118 ASP A C 1
ATOM 936 O O . ASP A 1 118 ? -6.657 -11.972 -2.908 1.00 97.88 118 ASP A O 1
ATOM 940 N N . ARG A 1 119 ? -8.180 -12.184 -1.269 1.00 98.44 119 ARG A N 1
ATOM 941 C CA . ARG A 1 119 ? -9.341 -11.934 -2.133 1.00 98.44 119 ARG A CA 1
ATOM 942 C C . ARG A 1 119 ? -9.278 -10.550 -2.783 1.00 98.44 119 ARG A C 1
ATOM 944 O O . ARG A 1 119 ? -9.584 -10.412 -3.970 1.00 98.44 119 ARG A O 1
ATOM 951 N N . LEU A 1 120 ? -8.905 -9.520 -2.024 1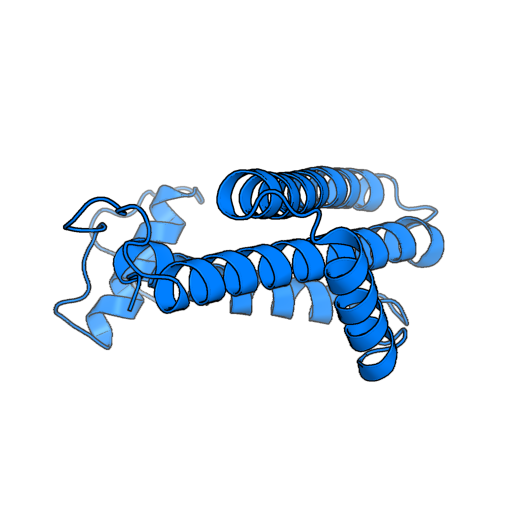.00 97.81 120 LEU A N 1
ATOM 952 C CA . LEU A 1 120 ? -8.789 -8.148 -2.518 1.00 97.81 120 LEU A CA 1
ATOM 953 C C . LEU A 1 120 ? -7.611 -7.987 -3.486 1.00 97.81 120 LEU A C 1
ATOM 955 O O . LEU A 1 120 ? -7.785 -7.383 -4.545 1.00 97.81 120 LEU A O 1
ATOM 959 N N . VAL A 1 121 ? -6.456 -8.588 -3.189 1.00 97.19 121 VAL A N 1
ATOM 960 C CA . VAL A 1 121 ? -5.300 -8.622 -4.102 1.00 97.19 121 VAL A CA 1
ATOM 961 C C . VAL A 1 121 ? -5.668 -9.307 -5.418 1.00 97.19 121 VAL A C 1
ATOM 963 O O . VAL A 1 121 ? -5.425 -8.757 -6.495 1.00 97.19 121 VAL A O 1
ATOM 966 N N . ALA A 1 122 ? -6.330 -10.464 -5.357 1.00 97.56 122 ALA A N 1
ATOM 967 C CA . ALA A 1 122 ? -6.818 -11.154 -6.547 1.00 97.56 122 ALA A CA 1
ATOM 968 C C . ALA A 1 122 ? -7.796 -10.280 -7.350 1.00 97.56 122 ALA A C 1
ATOM 970 O O . ALA A 1 122 ? -7.731 -10.238 -8.579 1.00 97.56 122 ALA A O 1
ATOM 971 N N . ALA A 1 123 ? -8.669 -9.524 -6.676 1.00 96.56 123 ALA A N 1
ATOM 972 C CA . ALA A 1 123 ? -9.578 -8.590 -7.334 1.00 96.56 123 ALA A CA 1
ATOM 973 C C . ALA A 1 123 ? -8.852 -7.402 -7.996 1.00 96.56 123 ALA A C 1
ATOM 975 O O . ALA A 1 123 ? -9.322 -6.907 -9.023 1.00 96.56 123 ALA A O 1
ATOM 976 N N . HIS A 1 124 ? -7.725 -6.938 -7.446 1.00 92.81 124 HIS A N 1
ATOM 977 C CA . HIS A 1 124 ? -6.882 -5.928 -8.092 1.00 92.81 124 HIS A CA 1
ATOM 978 C C . HIS A 1 124 ? -6.264 -6.467 -9.383 1.00 92.81 124 HIS A C 1
ATOM 980 O O . HIS A 1 124 ? -6.437 -5.854 -10.441 1.00 92.81 124 HIS A O 1
ATOM 986 N N . TRP A 1 125 ? -5.652 -7.651 -9.330 1.00 94.75 125 TRP A N 1
ATOM 987 C CA . TRP A 1 125 ? -5.116 -8.320 -10.518 1.00 94.75 125 TRP A CA 1
ATOM 988 C C . TRP A 1 125 ? -6.184 -8.618 -11.565 1.00 94.75 125 TRP A C 1
ATOM 990 O O . TRP A 1 125 ? -5.953 -8.387 -12.744 1.00 94.75 125 TRP A O 1
ATOM 1000 N N . ALA A 1 126 ? -7.376 -9.059 -11.164 1.00 96.12 126 ALA A N 1
ATOM 1001 C CA . ALA A 1 126 ? -8.461 -9.329 -12.106 1.00 96.12 126 ALA A CA 1
ATOM 1002 C C . ALA A 1 126 ? -8.917 -8.074 -12.873 1.00 96.12 126 ALA A C 1
ATOM 1004 O O . ALA A 1 126 ? -9.367 -8.178 -14.011 1.00 96.12 126 ALA A O 1
ATOM 1005 N N . ARG A 1 127 ? -8.815 -6.886 -12.261 1.00 90.81 127 ARG A N 1
ATOM 1006 C CA . ARG A 1 127 ? -9.227 -5.617 -12.883 1.00 90.81 127 ARG A CA 1
ATOM 1007 C C . ARG A 1 127 ? -8.129 -4.972 -13.717 1.00 90.81 127 ARG A C 1
ATOM 1009 O O . ARG A 1 127 ? -8.420 -4.425 -14.774 1.00 90.81 127 ARG A O 1
ATOM 1016 N N . ILE A 1 128 ? -6.902 -4.975 -13.206 1.00 87.31 128 ILE A N 1
ATOM 1017 C CA . ILE A 1 128 ? -5.774 -4.255 -13.812 1.00 87.31 128 ILE A CA 1
ATOM 1018 C C . ILE A 1 128 ? -4.988 -5.175 -14.752 1.00 87.31 128 ILE A C 1
ATOM 1020 O O . ILE A 1 128 ? -4.446 -4.718 -15.756 1.00 87.31 128 ILE A O 1
ATOM 1024 N N . GLY A 1 129 ? -4.938 -6.473 -14.455 1.00 88.94 129 GLY A N 1
ATOM 1025 C CA . GLY A 1 129 ? -4.091 -7.432 -15.150 1.00 88.94 129 GLY A CA 1
ATOM 1026 C C . GLY A 1 129 ? -2.636 -6.972 -15.169 1.00 88.94 129 GLY A C 1
ATOM 1027 O O . GLY A 1 129 ? -2.145 -6.338 -14.236 1.00 88.94 129 GLY A O 1
ATOM 1028 N N . ASP A 1 130 ? -1.969 -7.231 -16.286 1.00 92.31 130 ASP A N 1
ATOM 1029 C CA . ASP A 1 130 ? -0.559 -6.892 -16.465 1.00 92.31 130 ASP A CA 1
ATOM 1030 C C . ASP A 1 130 ? -0.324 -5.452 -16.932 1.00 92.31 130 ASP A C 1
ATOM 1032 O O . ASP A 1 130 ? 0.801 -5.110 -17.274 1.00 92.31 130 ASP A O 1
ATOM 1036 N N . LEU A 1 131 ? -1.339 -4.578 -16.937 1.00 90.06 131 LEU A N 1
ATOM 1037 C CA . LEU A 1 131 ? -1.193 -3.199 -17.429 1.00 90.06 131 LEU A CA 1
ATOM 1038 C C . LEU A 1 131 ? -0.033 -2.449 -16.757 1.00 90.06 131 LEU A C 1
ATOM 1040 O O . LEU A 1 131 ? 0.708 -1.743 -17.438 1.00 90.06 131 LEU A O 1
ATOM 1044 N N . ALA A 1 132 ? 0.155 -2.646 -15.450 1.00 89.69 132 ALA A N 1
ATOM 1045 C CA . ALA A 1 132 ? 1.227 -2.018 -14.681 1.00 89.69 132 ALA A CA 1
ATOM 1046 C C . ALA A 1 132 ? 2.629 -2.554 -15.017 1.00 89.69 132 ALA A C 1
ATOM 1048 O O . ALA A 1 132 ? 3.613 -1.916 -14.681 1.00 89.69 132 ALA A O 1
ATOM 1049 N N . VAL A 1 133 ? 2.749 -3.716 -15.660 1.00 94.75 133 VAL A N 1
ATOM 1050 C CA . VAL A 1 133 ? 4.039 -4.384 -15.924 1.00 94.75 133 VAL A CA 1
ATOM 1051 C C . VAL A 1 133 ? 4.211 -4.789 -17.387 1.00 94.75 133 VAL A C 1
ATOM 1053 O O . VAL A 1 133 ? 5.132 -5.522 -17.729 1.00 94.75 133 VAL A O 1
ATOM 1056 N N . ARG A 1 134 ? 3.321 -4.323 -18.268 1.00 94.88 134 ARG A N 1
ATOM 1057 C CA . ARG A 1 134 ? 3.332 -4.669 -19.692 1.00 94.88 134 ARG A CA 1
ATOM 1058 C C . ARG A 1 134 ? 4.543 -4.080 -20.409 1.00 94.88 134 ARG A C 1
ATOM 1060 O O . ARG A 1 134 ? 5.097 -4.701 -21.308 1.00 94.88 134 ARG A O 1
ATOM 1067 N N . ASP A 1 135 ? 4.902 -2.859 -20.037 1.00 96.19 135 ASP A N 1
ATOM 1068 C CA . ASP A 1 135 ? 6.013 -2.098 -20.585 1.00 96.19 135 ASP A CA 1
ATOM 1069 C C . ASP A 1 135 ? 6.482 -1.057 -19.551 1.00 96.19 135 ASP A C 1
ATOM 1071 O O . ASP A 1 135 ? 5.801 -0.786 -18.557 1.00 96.19 135 ASP A O 1
ATOM 1075 N N . VAL A 1 136 ? 7.663 -0.471 -19.773 1.00 95.62 136 VAL A N 1
ATOM 1076 C CA . VAL A 1 136 ? 8.259 0.511 -18.849 1.00 95.62 136 VAL A CA 1
ATOM 1077 C C . VAL A 1 136 ? 7.358 1.736 -18.669 1.00 95.62 136 VAL A C 1
ATOM 1079 O O . VAL A 1 136 ? 7.267 2.266 -17.565 1.00 95.62 136 VAL A O 1
ATOM 1082 N N . ALA A 1 137 ? 6.658 2.183 -19.715 1.00 94.12 137 ALA A N 1
ATOM 1083 C CA . ALA A 1 137 ? 5.773 3.342 -19.617 1.00 94.12 137 ALA A CA 1
ATOM 1084 C C . ALA A 1 137 ? 4.555 3.050 -18.728 1.00 94.12 137 ALA A C 1
ATOM 1086 O O . ALA A 1 137 ? 4.199 3.879 -17.892 1.00 94.12 137 ALA A O 1
ATOM 1087 N N . GLY A 1 138 ? 3.958 1.864 -18.861 1.00 93.25 138 GLY A N 1
ATOM 1088 C CA . GLY A 1 138 ? 2.889 1.375 -17.995 1.00 93.25 138 GLY A CA 1
ATOM 1089 C C . GLY A 1 138 ? 3.335 1.271 -16.539 1.00 93.25 138 GLY A C 1
ATOM 1090 O O . GLY A 1 138 ? 2.619 1.727 -15.649 1.00 93.25 138 GLY A O 1
ATOM 1091 N N . PHE A 1 139 ? 4.551 0.777 -16.302 1.00 95.25 139 PHE A N 1
ATOM 1092 C CA . PHE A 1 139 ? 5.114 0.703 -14.956 1.00 95.25 139 PHE A CA 1
ATOM 1093 C C . PHE A 1 139 ? 5.379 2.077 -14.346 1.00 95.25 139 PHE A C 1
ATOM 1095 O O . PHE A 1 139 ? 4.988 2.335 -13.212 1.00 95.25 139 PHE A O 1
ATOM 1102 N N . LEU A 1 140 ? 5.969 3.005 -15.100 1.00 92.50 140 LEU A N 1
ATOM 1103 C CA . LEU A 1 140 ? 6.175 4.369 -14.616 1.00 92.50 140 LEU A CA 1
ATOM 1104 C C . LEU A 1 140 ? 4.844 5.090 -14.366 1.00 92.50 140 LEU A C 1
ATOM 1106 O O . LEU A 1 140 ? 4.725 5.810 -13.380 1.00 92.50 140 LEU A O 1
ATOM 1110 N N . ALA A 1 141 ? 3.828 4.877 -15.207 1.00 90.88 141 ALA A N 1
ATOM 1111 C CA . ALA A 1 141 ? 2.491 5.421 -14.984 1.00 90.88 141 ALA A CA 1
ATOM 1112 C C . ALA A 1 141 ? 1.837 4.838 -13.722 1.00 90.88 141 ALA A C 1
ATOM 1114 O O . ALA A 1 141 ? 1.221 5.584 -12.961 1.00 90.88 141 ALA A O 1
ATOM 1115 N N . PHE A 1 142 ? 2.004 3.534 -13.476 1.00 91.12 142 PHE A N 1
ATOM 1116 C CA . PHE A 1 142 ? 1.587 2.889 -12.235 1.00 91.12 142 PHE A CA 1
ATOM 1117 C C . PHE A 1 142 ? 2.279 3.524 -11.025 1.00 91.12 142 PHE A C 1
ATOM 1119 O O . PHE A 1 142 ? 1.585 3.949 -10.108 1.00 91.12 142 PHE A O 1
ATOM 1126 N N . GLN A 1 143 ? 3.605 3.685 -11.063 1.00 89.69 143 GLN A N 1
ATOM 1127 C CA . GLN A 1 143 ? 4.369 4.304 -9.975 1.00 89.69 143 GLN A CA 1
ATOM 1128 C C . GLN A 1 143 ? 3.967 5.761 -9.739 1.00 89.69 143 GLN A C 1
ATOM 1130 O O . GLN A 1 143 ? 3.794 6.182 -8.603 1.00 89.69 143 GLN A O 1
ATOM 1135 N N . TRP A 1 144 ? 3.738 6.541 -10.798 1.00 84.69 144 TRP A N 1
ATOM 1136 C CA . TRP A 1 144 ? 3.263 7.917 -10.650 1.00 84.69 144 TRP A CA 1
ATOM 1137 C C . TRP A 1 144 ? 1.862 7.992 -10.067 1.00 84.69 144 TRP A C 1
ATOM 1139 O O . TRP A 1 144 ? 1.604 8.835 -9.210 1.00 84.69 144 TRP A O 1
ATOM 1149 N N . HIS A 1 145 ? 0.948 7.151 -10.553 1.00 80.88 145 HIS A N 1
ATOM 1150 C CA . HIS A 1 145 ? -0.406 7.100 -10.026 1.00 80.88 145 HIS A CA 1
ATOM 1151 C C . HIS A 1 145 ? -0.388 6.689 -8.556 1.00 80.88 145 HIS A C 1
ATOM 1153 O O . HIS A 1 145 ? -1.030 7.355 -7.749 1.00 80.88 145 HIS A O 1
ATOM 1159 N N . TYR A 1 146 ? 0.384 5.653 -8.227 1.00 75.25 146 TYR A N 1
ATOM 1160 C CA . TYR A 1 146 ? 0.616 5.176 -6.874 1.00 75.25 146 TYR A CA 1
ATOM 1161 C C . TYR A 1 146 ? 1.099 6.319 -5.974 1.00 75.25 146 TYR A C 1
ATOM 1163 O O . TYR A 1 146 ? 0.353 6.802 -5.121 1.00 75.25 146 TYR A O 1
ATOM 1171 N N . GLU A 1 147 ? 2.288 6.847 -6.246 1.00 71.50 147 GLU A N 1
ATOM 1172 C CA . GLU A 1 147 ? 2.920 7.862 -5.408 1.00 71.50 147 GLU A CA 1
ATOM 1173 C C . GLU A 1 147 ? 2.060 9.128 -5.307 1.00 71.50 147 GLU A C 1
ATOM 1175 O O . GLU A 1 147 ? 1.752 9.604 -4.218 1.00 71.50 147 GLU A O 1
ATOM 1180 N N . LEU A 1 148 ? 1.581 9.681 -6.424 1.00 70.31 148 LEU A N 1
ATOM 1181 C CA . LEU A 1 148 ? 0.880 10.967 -6.383 1.00 70.31 148 LEU A CA 1
ATOM 1182 C C . LEU A 1 148 ? -0.526 10.870 -5.791 1.00 70.31 148 LEU A C 1
ATOM 1184 O O . LEU A 1 148 ? -0.925 11.749 -5.022 1.00 70.31 148 LEU A O 1
ATOM 1188 N N . HIS A 1 149 ? -1.298 9.843 -6.155 1.00 70.69 149 HIS A N 1
ATOM 1189 C CA . HIS A 1 149 ? -2.674 9.722 -5.677 1.00 70.69 149 HIS A CA 1
ATOM 1190 C C . HIS A 1 149 ? -2.709 9.369 -4.188 1.00 70.69 149 HIS A C 1
ATOM 1192 O O . HIS A 1 149 ? -3.496 9.947 -3.428 1.00 70.69 149 HIS A O 1
ATOM 1198 N N . ILE A 1 150 ? -1.841 8.452 -3.757 1.00 73.88 150 ILE A N 1
ATOM 1199 C CA . ILE A 1 150 ? -1.855 7.941 -2.387 1.00 73.88 150 ILE A CA 1
ATOM 1200 C C . ILE A 1 150 ? -1.160 8.898 -1.441 1.00 73.88 150 ILE A C 1
ATOM 1202 O O . ILE A 1 150 ? -1.743 9.196 -0.399 1.00 73.88 150 ILE A O 1
ATOM 1206 N N . LEU A 1 151 ? 0.002 9.460 -1.793 1.00 72.75 151 LEU A N 1
ATOM 1207 C CA . LEU A 1 151 ? 0.672 10.408 -0.902 1.00 72.75 151 LEU A CA 1
ATOM 1208 C C . LEU A 1 151 ? -0.228 11.605 -0.610 1.00 72.75 151 LEU A C 1
ATOM 1210 O O . LEU A 1 151 ? -0.391 11.967 0.554 1.00 72.75 151 LEU A O 1
ATOM 1214 N N . ALA A 1 152 ? -0.884 12.179 -1.624 1.00 73.94 152 ALA A N 1
ATOM 1215 C CA . ALA A 1 152 ? -1.817 13.282 -1.410 1.00 73.94 152 ALA A CA 1
ATOM 1216 C C . ALA A 1 152 ? -2.937 12.884 -0.434 1.00 73.94 152 ALA A C 1
ATOM 1218 O O . ALA A 1 152 ? -3.177 13.583 0.554 1.00 73.94 152 ALA A O 1
ATOM 1219 N N . LYS A 1 153 ? -3.583 11.732 -0.652 1.00 78.44 153 LYS A N 1
ATOM 1220 C CA . LYS A 1 153 ? -4.634 11.221 0.238 1.00 78.44 153 LYS A CA 1
ATOM 1221 C C . LY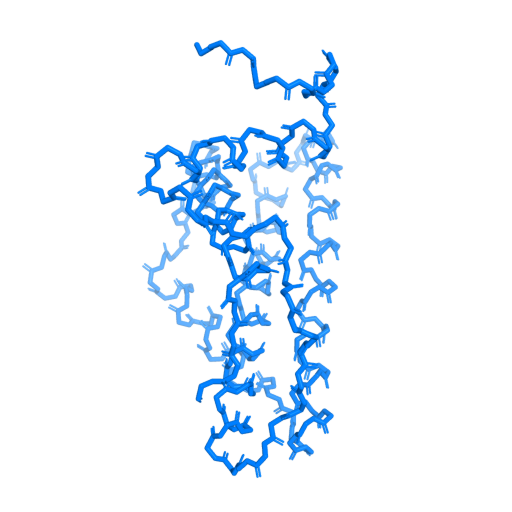S A 1 153 ? -4.121 11.000 1.665 1.00 78.44 153 LYS A C 1
ATOM 1223 O O . LYS A 1 153 ? -4.783 11.428 2.610 1.00 78.44 153 LYS A O 1
ATOM 1228 N N . LEU A 1 154 ? -2.946 10.394 1.833 1.00 78.12 154 LEU A N 1
ATOM 1229 C CA . LEU A 1 154 ? -2.324 10.152 3.136 1.00 78.12 154 LEU A CA 1
ATOM 1230 C C . LEU A 1 154 ? -2.002 11.462 3.858 1.00 78.12 154 LEU A C 1
ATOM 1232 O O . LEU A 1 154 ? -2.283 11.583 5.049 1.00 78.12 154 LEU A O 1
ATOM 1236 N N . TRP A 1 155 ? -1.481 12.469 3.155 1.00 79.19 155 TRP A N 1
ATOM 1237 C CA . TRP A 1 155 ? -1.225 13.797 3.718 1.00 79.19 155 TRP A CA 1
ATOM 1238 C C . TRP A 1 155 ? -2.503 14.462 4.241 1.00 79.19 155 TRP A C 1
ATOM 1240 O O . TRP A 1 155 ? -2.499 15.041 5.331 1.00 79.19 155 TRP A O 1
ATOM 1250 N N . PHE A 1 156 ? -3.616 14.321 3.517 1.00 83.31 156 PHE A N 1
ATOM 1251 C CA . PHE A 1 156 ? -4.930 14.757 3.989 1.00 83.31 156 PHE A CA 1
ATOM 1252 C C . PHE A 1 156 ? -5.397 13.949 5.209 1.00 83.31 156 PHE A C 1
ATOM 1254 O O . PHE A 1 156 ? -5.757 14.531 6.238 1.00 83.31 156 PHE A O 1
ATOM 1261 N N . GLN A 1 157 ? -5.361 12.617 5.139 1.00 81.88 157 GLN A N 1
ATOM 1262 C CA . GLN A 1 157 ? -5.842 11.731 6.205 1.00 81.88 157 GLN A CA 1
ATOM 1263 C C . GLN A 1 157 ? -5.044 11.889 7.504 1.00 81.88 157 GLN A C 1
ATOM 1265 O O . GLN A 1 157 ? -5.639 11.974 8.574 1.00 81.88 157 GLN A O 1
ATOM 1270 N N . ARG A 1 158 ? -3.720 12.057 7.432 1.00 80.88 158 ARG A N 1
ATOM 1271 C CA . ARG A 1 158 ? -2.852 12.321 8.595 1.00 80.88 158 ARG A CA 1
ATOM 1272 C C . ARG A 1 158 ? -3.173 13.618 9.334 1.00 80.88 158 ARG A C 1
ATOM 1274 O O . ARG A 1 158 ? -2.698 13.806 10.446 1.00 80.88 158 ARG A O 1
ATOM 1281 N N . LYS A 1 159 ? -3.916 14.544 8.728 1.00 83.00 159 LYS A N 1
ATOM 1282 C CA . LYS A 1 159 ? -4.229 15.854 9.324 1.00 83.00 159 LYS A CA 1
ATOM 1283 C C . LYS A 1 159 ? -5.722 16.018 9.628 1.00 83.00 159 LYS A C 1
ATOM 1285 O O . LYS A 1 159 ? -6.092 16.886 10.413 1.00 83.00 159 LYS A O 1
ATOM 1290 N N . THR A 1 160 ? -6.575 15.178 9.037 1.00 83.25 160 THR A N 1
ATOM 1291 C CA . THR A 1 160 ? -8.043 15.313 9.103 1.00 83.25 160 THR A CA 1
ATOM 1292 C C . THR A 1 160 ? -8.798 14.030 9.436 1.00 83.25 160 THR A C 1
ATOM 1294 O O . THR A 1 160 ? -9.984 14.106 9.756 1.00 83.25 160 THR A O 1
ATOM 1297 N N . GLY A 1 161 ? -8.138 12.873 9.376 1.00 80.38 161 GLY A N 1
ATOM 1298 C CA . GLY A 1 161 ? -8.743 11.561 9.575 1.00 80.38 161 GLY A CA 1
ATOM 1299 C C . GLY A 1 161 ? -9.327 11.402 10.975 1.00 80.38 161 GLY A C 1
ATOM 1300 O O . GLY A 1 161 ? -8.745 11.846 11.966 1.00 80.38 161 GLY A O 1
ATOM 1301 N N . ARG A 1 162 ? -10.503 10.779 11.048 1.00 81.62 162 ARG A N 1
ATOM 1302 C CA . ARG A 1 162 ? -11.217 10.476 12.290 1.00 81.62 162 ARG A CA 1
ATOM 1303 C C . ARG A 1 162 ? -11.867 9.106 12.155 1.00 81.62 162 ARG A C 1
ATOM 1305 O O . ARG A 1 162 ? -12.285 8.745 11.059 1.00 81.62 162 ARG A O 1
ATOM 1312 N N . ILE A 1 163 ? -11.974 8.389 13.270 1.00 81.00 163 ILE A N 1
ATOM 1313 C CA . ILE A 1 163 ? -12.913 7.271 13.387 1.00 81.00 163 ILE A CA 1
ATOM 1314 C C . ILE A 1 163 ? -14.303 7.907 13.481 1.00 81.00 163 ILE A C 1
ATOM 1316 O O . ILE A 1 163 ? -14.551 8.670 14.426 1.00 81.00 163 ILE A O 1
ATOM 1320 N N . ALA A 1 164 ? -15.120 7.684 12.452 1.00 65.00 164 ALA A N 1
ATOM 1321 C CA . ALA A 1 164 ? -16.487 8.179 12.329 1.00 65.00 164 ALA A CA 1
ATOM 1322 C C . ALA A 1 164 ? -17.478 7.070 12.674 1.00 65.00 164 ALA A C 1
ATOM 1324 O O . ALA A 1 164 ? -17.175 5.912 12.309 1.00 65.00 164 ALA A O 1
#

Secondary structure (DSSP, 8-state):
-PPPTT--SS-SHHHHHHHHHHHHHHH-TT--SS-SS------SHHHHHHHHHHHHHHHHHHHHHHHHHHHHHHHTTTT-HHHHHHHHHHHHHHHHHHHHHHHHHHHHHSS--HHHHHHHHHHHHHHHGGGGGSSHHHHHHHHHHHHHHHHHHHHHHHHH----

Radius of gyration: 18.43 Å; chains: 1; bounding box: 40×46×42 Å

Sequence (164 aa):
MTRPIGAPQKWNAQFEESLFLDVARRHRPDFPEKLTVAPREPRSAEELAAVADYYTKMASHDLFIVQVVAKAIDTLFRDDPHFQLVLSRQLGDDGAHAVIGRERVAELTGQDPLPEVDRLVAAHWARIGDLAVRDVAGFLAFQWHYELHILAKLWFQRKTGRIA